Protein AF-A0A927ISF3-F1 (afdb_monomer_lite)

Sequence (53 aa):
MINVFDAWRERRAIRKTHQQLHGLSDQILADIGLTRADIPMVGRNGFVRRTEL

pLDDT: mean 85.87, std 12.92, range [45.81, 96.69]

Foldseek 3Di:
DDDPVVVVVLVVVLVVQLVVLVPDDQVVCVVVPHGPVCSVVPSPPPPDRPPDD

Radius of gyration: 13.11 Å; chains: 1; bounding box: 37×20×34 Å

Secondary structure (DSSP, 8-state):
---HHHHHHHHHHHHHHHHHHHHS-HHHHHHTT--TTTGGGTTSTT-------

Structure (mmCIF, N/CA/C/O backbone):
data_AF-A0A927ISF3-F1
#
_entry.id   AF-A0A927ISF3-F1
#
loop_
_atom_site.group_PDB
_atom_site.id
_atom_site.type_symbol
_atom_site.label_atom_id
_atom_site.label_alt_id
_atom_site.label_comp_id
_atom_site.label_asym_id
_atom_site.label_entity_id
_atom_site.label_seq_id
_atom_site.pdbx_PDB_ins_code
_atom_site.Cartn_x
_atom_site.Cartn_y
_atom_site.Cartn_z
_atom_site.occupancy
_atom_site.B_iso_or_equiv
_atom_site.auth_seq_id
_atom_site.auth_comp_id
_atom_site.auth_asym_id
_atom_site.auth_atom_id
_atom_site.pdbx_PDB_model_num
ATOM 1 N N . MET A 1 1 ? 7.009 -12.388 -23.963 1.00 58.28 1 MET A N 1
ATOM 2 C CA . MET A 1 1 ? 7.876 -13.186 -23.069 1.00 58.28 1 MET A CA 1
ATOM 3 C C . MET A 1 1 ? 7.757 -12.580 -21.678 1.00 58.28 1 MET A C 1
ATOM 5 O O . MET A 1 1 ? 7.988 -11.386 -21.555 1.00 58.28 1 MET A O 1
ATOM 9 N N . ILE A 1 2 ? 7.299 -13.329 -20.670 1.00 68.62 2 ILE A N 1
ATOM 10 C CA . ILE A 1 2 ? 7.250 -12.814 -19.291 1.00 68.62 2 ILE A CA 1
ATOM 11 C C . ILE A 1 2 ? 8.691 -12.657 -18.810 1.00 68.62 2 ILE A C 1
ATOM 13 O O . ILE A 1 2 ? 9.427 -13.638 -18.736 1.00 68.62 2 ILE A O 1
ATOM 17 N N . ASN A 1 3 ? 9.093 -11.429 -18.495 1.00 88.06 3 ASN A N 1
ATOM 18 C CA . ASN A 1 3 ? 10.361 -11.187 -17.834 1.00 88.06 3 ASN A CA 1
ATOM 19 C C . ASN A 1 3 ? 10.218 -11.571 -16.356 1.00 88.06 3 ASN A C 1
ATOM 21 O O . ASN A 1 3 ? 9.447 -10.971 -15.605 1.00 88.06 3 ASN A O 1
ATOM 25 N N . VAL A 1 4 ? 10.953 -12.601 -15.943 1.00 86.38 4 VAL A N 1
ATOM 26 C CA . VAL A 1 4 ? 10.923 -13.136 -14.574 1.00 86.38 4 VAL A CA 1
ATOM 27 C C . VAL A 1 4 ? 11.311 -12.064 -13.548 1.00 86.38 4 VAL A C 1
ATOM 29 O O . VAL A 1 4 ? 10.749 -12.042 -12.451 1.00 86.38 4 VAL A O 1
ATOM 32 N N . PHE A 1 5 ? 12.207 -11.139 -13.912 1.00 86.81 5 PHE A N 1
ATOM 33 C CA . PHE A 1 5 ? 12.586 -10.018 -13.051 1.00 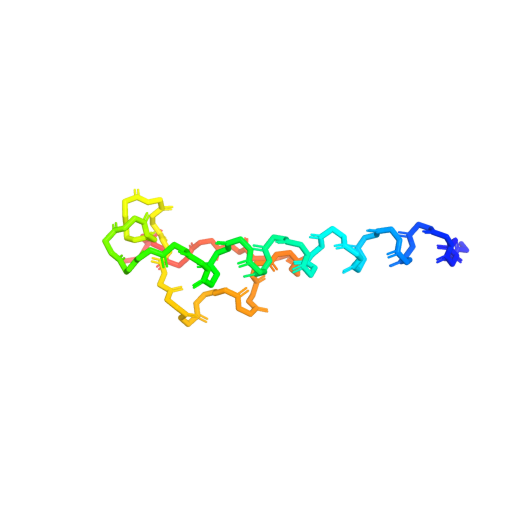86.81 5 PHE A CA 1
ATOM 34 C C . PHE A 1 5 ? 11.428 -9.044 -12.827 1.00 86.81 5 PHE A C 1
ATOM 36 O O . PHE A 1 5 ? 11.198 -8.629 -11.689 1.00 86.81 5 PHE A O 1
ATOM 43 N N . ASP A 1 6 ? 10.661 -8.736 -13.875 1.00 88.12 6 ASP A N 1
ATOM 44 C CA . ASP A 1 6 ? 9.504 -7.842 -13.778 1.00 88.12 6 ASP A CA 1
ATOM 45 C C . ASP A 1 6 ? 8.386 -8.494 -12.955 1.00 88.12 6 ASP A C 1
ATOM 47 O O . ASP A 1 6 ? 7.857 -7.878 -12.031 1.00 88.12 6 ASP A O 1
ATOM 51 N N . ALA A 1 7 ? 8.112 -9.786 -13.170 1.00 86.56 7 ALA A N 1
ATOM 52 C CA . ALA A 1 7 ? 7.141 -10.537 -12.372 1.00 86.56 7 ALA A CA 1
ATOM 53 C C . ALA A 1 7 ? 7.533 -10.638 -10.883 1.00 86.56 7 ALA A C 1
ATOM 55 O O . ALA A 1 7 ? 6.673 -10.611 -9.998 1.00 86.56 7 ALA A O 1
ATOM 56 N N . TRP A 1 8 ? 8.829 -10.760 -10.577 1.00 88.81 8 TRP A N 1
ATOM 57 C CA . TRP A 1 8 ? 9.318 -10.748 -9.198 1.00 88.81 8 TRP A CA 1
ATOM 58 C C . TRP A 1 8 ? 9.188 -9.364 -8.555 1.00 88.81 8 TRP A C 1
ATOM 60 O O . TRP A 1 8 ? 8.740 -9.264 -7.407 1.00 88.81 8 TRP A O 1
ATOM 70 N N . ARG A 1 9 ? 9.540 -8.302 -9.291 1.00 89.75 9 ARG A N 1
ATOM 71 C CA . ARG A 1 9 ? 9.411 -6.913 -8.834 1.00 89.75 9 ARG A CA 1
ATOM 72 C C . ARG A 1 9 ? 7.952 -6.575 -8.524 1.00 89.75 9 ARG A C 1
ATOM 74 O O . ARG A 1 9 ? 7.684 -6.062 -7.438 1.00 89.75 9 ARG A O 1
ATOM 81 N N . GLU A 1 10 ? 7.034 -6.949 -9.410 1.00 89.25 10 GLU A N 1
ATOM 82 C CA . GLU A 1 10 ? 5.586 -6.784 -9.242 1.00 89.25 10 GLU A CA 1
ATOM 83 C C . GLU A 1 10 ? 5.098 -7.470 -7.956 1.00 89.25 10 GLU A C 1
ATOM 85 O O . GLU A 1 10 ? 4.522 -6.847 -7.064 1.00 89.25 10 GLU A O 1
ATOM 90 N N . ARG A 1 11 ? 5.438 -8.755 -7.777 1.00 89.81 11 ARG A N 1
ATOM 91 C CA . ARG A 1 11 ? 5.073 -9.519 -6.571 1.00 89.81 11 ARG A CA 1
ATOM 92 C C . ARG A 1 11 ? 5.633 -8.903 -5.292 1.00 89.81 11 ARG A C 1
ATOM 94 O O . ARG A 1 11 ? 4.978 -8.950 -4.250 1.00 89.81 11 ARG A O 1
ATOM 101 N N . ARG A 1 12 ? 6.852 -8.361 -5.335 1.00 93.19 12 ARG A N 1
ATOM 102 C CA . ARG A 1 12 ? 7.467 -7.690 -4.183 1.00 93.19 12 ARG A CA 1
ATOM 103 C C . ARG A 1 12 ? 6.730 -6.397 -3.836 1.00 93.19 12 ARG A C 1
ATOM 105 O O . ARG A 1 12 ? 6.515 -6.148 -2.651 1.00 93.19 12 ARG A O 1
ATOM 112 N N . ALA A 1 13 ? 6.339 -5.612 -4.837 1.00 91.56 13 ALA A N 1
ATOM 113 C CA . ALA A 1 13 ? 5.562 -4.393 -4.642 1.00 91.56 13 A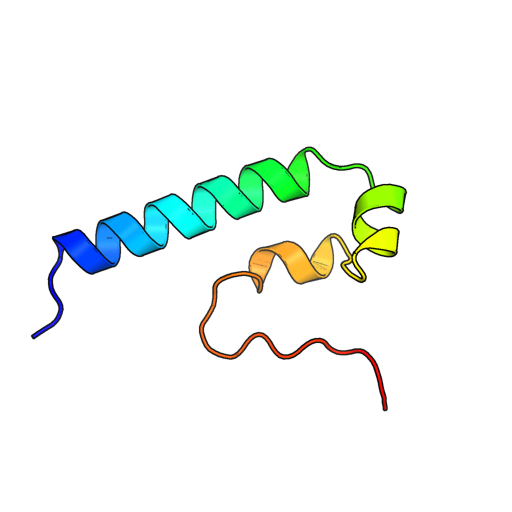LA A CA 1
ATOM 114 C C . ALA A 1 13 ? 4.204 -4.703 -3.995 1.00 91.56 13 ALA A C 1
ATOM 116 O O . ALA A 1 13 ? 3.910 -4.157 -2.935 1.00 91.56 13 ALA A O 1
ATOM 117 N N . ILE A 1 14 ? 3.457 -5.674 -4.537 1.00 92.25 14 ILE A N 1
ATOM 118 C CA . ILE A 1 14 ? 2.155 -6.103 -3.995 1.00 92.25 14 ILE A CA 1
ATOM 119 C C . ILE A 1 14 ? 2.278 -6.527 -2.527 1.00 92.25 14 ILE A C 1
ATOM 121 O O . ILE A 1 14 ? 1.511 -6.076 -1.678 1.00 92.25 14 ILE A O 1
ATOM 125 N N . ARG A 1 15 ? 3.282 -7.349 -2.192 1.00 94.00 15 ARG A N 1
ATOM 126 C CA . ARG A 1 15 ? 3.519 -7.777 -0.803 1.00 94.00 15 ARG A CA 1
ATOM 127 C C . ARG A 1 15 ? 3.796 -6.604 0.130 1.00 94.00 15 ARG A C 1
ATOM 129 O O . ARG A 1 15 ? 3.272 -6.583 1.239 1.00 94.00 15 ARG A O 1
ATOM 136 N N . LYS A 1 16 ? 4.609 -5.638 -0.308 1.00 95.06 16 LYS A N 1
ATOM 137 C CA . LYS A 1 16 ? 4.909 -4.441 0.484 1.00 95.06 16 LYS A CA 1
ATOM 138 C C . LYS A 1 16 ? 3.638 -3.626 0.730 1.00 95.06 16 LYS A C 1
ATOM 140 O O . LYS A 1 16 ? 3.384 -3.249 1.868 1.00 95.06 16 LYS A O 1
ATOM 145 N N . THR A 1 17 ? 2.820 -3.425 -0.301 1.00 93.94 17 THR A N 1
ATOM 146 C CA . THR A 1 17 ? 1.526 -2.744 -0.181 1.00 93.94 17 THR A CA 1
ATOM 147 C C . THR A 1 17 ? 0.609 -3.461 0.807 1.00 93.94 17 THR A C 1
ATOM 149 O O . THR A 1 17 ? 0.053 -2.818 1.689 1.00 93.94 17 THR A O 1
ATOM 152 N N . HIS A 1 18 ? 0.498 -4.792 0.735 1.00 95.38 18 HIS A N 1
ATOM 153 C CA . HIS A 1 18 ? -0.319 -5.572 1.675 1.00 95.38 18 HIS A CA 1
ATOM 154 C C . HIS A 1 18 ? 0.156 -5.403 3.118 1.00 95.38 18 HIS A C 1
ATOM 156 O O . HIS A 1 18 ? -0.658 -5.154 4.000 1.00 95.38 18 HIS A O 1
ATOM 162 N N . GLN A 1 19 ? 1.467 -5.479 3.362 1.00 96.19 19 GLN A N 1
ATOM 163 C CA . GLN A 1 19 ? 2.035 -5.261 4.697 1.00 96.19 19 GLN A CA 1
ATOM 164 C C . GLN A 1 19 ? 1.716 -3.864 5.235 1.00 96.19 19 GLN A C 1
ATOM 166 O O . GLN A 1 19 ? 1.342 -3.727 6.397 1.00 96.19 19 GLN A O 1
ATOM 171 N N . GLN A 1 20 ? 1.822 -2.839 4.386 1.00 96.06 20 GLN A N 1
ATOM 172 C CA . GLN A 1 20 ? 1.472 -1.472 4.761 1.00 96.06 20 GLN A CA 1
ATOM 173 C C . GLN A 1 20 ? -0.016 -1.358 5.106 1.00 96.06 20 GLN A C 1
ATOM 175 O O . GLN A 1 20 ? -0.338 -0.846 6.171 1.00 96.06 20 GLN A O 1
ATOM 180 N N . LEU A 1 21 ? -0.911 -1.902 4.275 1.00 95.44 21 LEU A N 1
ATOM 181 C CA . LEU A 1 21 ? -2.359 -1.878 4.515 1.00 95.44 21 LEU A CA 1
ATOM 182 C C . LEU A 1 21 ? -2.768 -2.658 5.772 1.00 95.44 21 LEU A C 1
ATOM 184 O O . LEU A 1 21 ? -3.650 -2.221 6.507 1.00 95.44 21 LEU A O 1
ATOM 188 N N . HIS A 1 22 ? -2.119 -3.788 6.061 1.00 96.19 22 HIS A N 1
ATOM 189 C CA . HIS A 1 22 ? -2.342 -4.524 7.307 1.00 96.19 22 HIS A CA 1
ATOM 190 C C . HIS A 1 22 ? -1.885 -3.742 8.545 1.00 96.19 22 HIS A C 1
ATOM 192 O O . HIS A 1 22 ? -2.490 -3.894 9.601 1.00 96.19 22 HIS A O 1
ATOM 198 N N . GLY A 1 23 ? -0.871 -2.882 8.414 1.00 96.31 23 GLY A N 1
ATOM 199 C CA . GLY A 1 23 ? -0.403 -2.013 9.496 1.00 96.31 23 GLY A CA 1
ATOM 200 C C . GLY A 1 23 ? -1.295 -0.799 9.781 1.00 96.31 23 GLY A C 1
ATOM 201 O O . GLY A 1 23 ? -1.180 -0.208 10.851 1.00 96.31 23 GLY A O 1
ATOM 202 N N . LEU A 1 24 ? -2.182 -0.415 8.858 1.00 96.69 24 LEU A N 1
ATOM 203 C CA . LEU A 1 24 ? -3.142 0.674 9.076 1.00 96.69 24 LEU A CA 1
ATOM 204 C C . LEU A 1 24 ? -4.274 0.218 9.996 1.00 96.69 24 LEU A C 1
ATOM 206 O O . LEU A 1 24 ? -4.561 -0.973 10.064 1.00 96.69 24 LEU A O 1
ATOM 210 N N . SER A 1 25 ? -4.935 1.147 10.690 1.00 96.69 25 SER A N 1
ATOM 211 C CA . SER A 1 25 ? -6.163 0.855 11.441 1.00 96.69 25 SER A CA 1
ATOM 212 C C . SER A 1 25 ? -7.376 0.777 10.512 1.00 96.69 25 SER A C 1
ATOM 214 O O . SER A 1 25 ? -7.338 1.267 9.383 1.00 96.69 25 SER A O 1
ATOM 216 N N . ASP A 1 26 ? -8.475 0.197 10.994 1.00 95.25 26 ASP A N 1
ATOM 217 C CA . ASP A 1 26 ? -9.711 0.072 10.209 1.00 95.25 26 ASP A CA 1
ATOM 218 C C . ASP A 1 26 ? -10.290 1.441 9.831 1.00 95.25 26 ASP A C 1
ATOM 220 O O . ASP A 1 26 ? -10.797 1.604 8.727 1.00 95.25 26 ASP A O 1
ATOM 224 N N . GLN A 1 27 ? -10.136 2.447 10.699 1.00 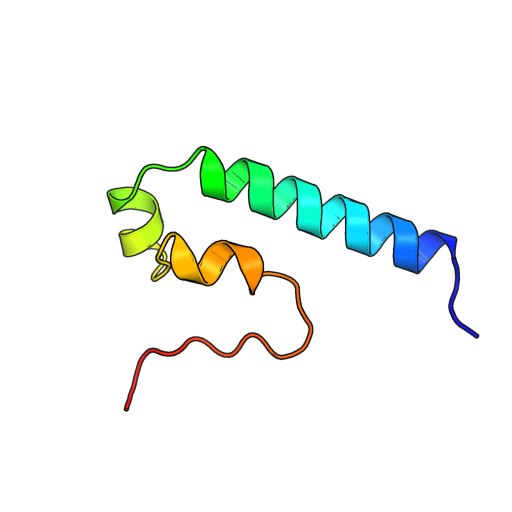95.62 27 GLN A N 1
ATOM 225 C CA . GLN A 1 27 ? -10.552 3.820 10.414 1.00 95.62 27 GLN A CA 1
ATOM 226 C C . GLN A 1 27 ? -9.751 4.433 9.262 1.00 95.62 27 GLN A C 1
ATOM 228 O O . GLN A 1 27 ? -10.328 5.073 8.390 1.00 95.62 27 GLN A O 1
ATOM 233 N N . ILE A 1 28 ? -8.429 4.231 9.244 1.00 96.69 28 ILE A N 1
ATOM 234 C CA . ILE A 1 28 ? -7.572 4.751 8.171 1.00 96.69 28 ILE A CA 1
ATOM 235 C C . ILE A 1 28 ? -7.842 4.008 6.863 1.00 96.69 28 ILE A C 1
ATOM 237 O O . ILE A 1 28 ? -7.857 4.623 5.802 1.00 96.69 28 ILE A O 1
ATOM 241 N N . LEU A 1 29 ? -8.090 2.697 6.924 1.00 94.88 29 LEU A N 1
ATOM 242 C CA . LEU A 1 29 ? -8.526 1.944 5.752 1.00 94.88 29 LEU A CA 1
ATOM 243 C C . LEU A 1 29 ? -9.861 2.470 5.218 1.00 94.88 29 LEU A C 1
ATOM 245 O O . LEU A 1 29 ? -9.976 2.697 4.017 1.00 94.88 29 LEU A O 1
ATOM 249 N N . ALA A 1 30 ? -10.833 2.724 6.096 1.00 94.25 30 ALA A N 1
ATOM 250 C CA . ALA A 1 30 ? -12.130 3.268 5.713 1.00 94.25 30 ALA A CA 1
ATOM 251 C C . ALA A 1 30 ? -12.016 4.673 5.099 1.00 94.25 30 ALA A C 1
ATOM 253 O O . ALA A 1 30 ? -12.698 4.956 4.117 1.00 94.25 30 ALA A O 1
ATOM 254 N N . ASP A 1 31 ? -11.119 5.516 5.617 1.00 95.19 31 ASP A N 1
ATOM 255 C CA . ASP A 1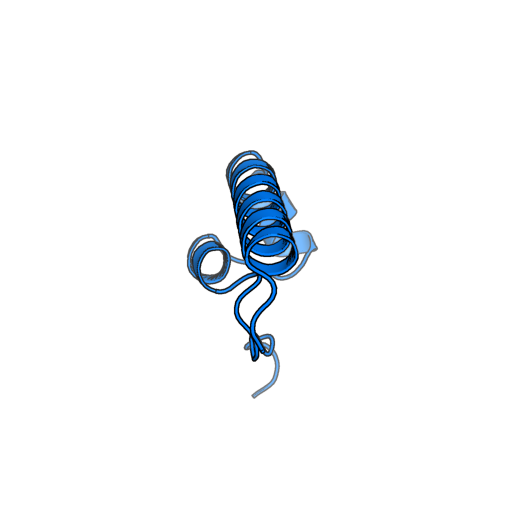 31 ? -10.843 6.860 5.090 1.00 95.19 31 ASP A CA 1
ATOM 256 C C . ASP A 1 31 ? -10.349 6.819 3.633 1.00 95.19 31 ASP A C 1
ATOM 258 O O . ASP A 1 31 ? -10.808 7.579 2.782 1.00 95.19 31 ASP A O 1
ATOM 262 N N . ILE A 1 32 ? -9.505 5.838 3.295 1.00 91.38 32 ILE A N 1
ATOM 263 C CA . ILE A 1 32 ? -9.072 5.587 1.909 1.00 91.38 32 ILE A CA 1
ATOM 264 C C . ILE A 1 32 ? -10.044 4.695 1.114 1.00 91.38 32 ILE A C 1
ATOM 266 O O . ILE A 1 32 ? -9.760 4.319 -0.025 1.00 91.38 32 ILE A O 1
ATOM 270 N N . GLY A 1 33 ? -11.208 4.371 1.685 1.00 90.69 33 GLY A N 1
ATOM 271 C CA . GLY A 1 33 ? -12.268 3.601 1.036 1.00 90.69 33 GLY A CA 1
ATOM 272 C C . GLY A 1 33 ? -11.975 2.110 0.872 1.00 90.69 33 GLY A C 1
ATOM 273 O O . GLY A 1 33 ? -12.443 1.506 -0.092 1.00 90.69 33 GLY A O 1
ATOM 274 N N . LEU A 1 34 ? -11.192 1.526 1.777 1.00 92.50 34 LEU A N 1
ATOM 275 C CA . LEU A 1 34 ? -10.882 0.102 1.827 1.00 92.50 34 LEU A CA 1
ATOM 276 C C . LEU A 1 34 ? -11.420 -0.538 3.105 1.00 92.50 34 LEU A C 1
ATOM 278 O O . LEU A 1 34 ? -11.462 0.061 4.176 1.00 92.50 34 LEU A O 1
ATOM 282 N N . THR A 1 35 ? -11.735 -1.821 3.006 1.00 93.88 35 THR A N 1
ATOM 283 C CA . THR A 1 35 ? -11.932 -2.703 4.153 1.00 93.88 35 THR A CA 1
ATOM 284 C C . THR A 1 35 ? -10.797 -3.723 4.231 1.00 93.88 35 THR A C 1
ATOM 286 O O . THR A 1 35 ? -10.051 -3.943 3.272 1.00 93.88 35 THR A O 1
ATOM 289 N N . ARG A 1 36 ? -10.669 -4.424 5.366 1.00 93.56 36 ARG A N 1
ATOM 290 C CA . ARG A 1 36 ? -9.712 -5.540 5.496 1.00 93.56 36 ARG A CA 1
ATOM 291 C C . ARG A 1 36 ? -9.927 -6.631 4.448 1.00 93.56 36 ARG A C 1
ATOM 293 O O . ARG A 1 36 ? -8.958 -7.252 4.018 1.00 93.56 36 ARG A O 1
ATOM 300 N N . ALA A 1 37 ? -11.176 -6.839 4.032 1.00 92.12 37 ALA A N 1
ATOM 301 C CA . ALA A 1 37 ? -11.543 -7.828 3.026 1.00 92.12 37 ALA A CA 1
ATOM 302 C C . ALA A 1 37 ? -11.061 -7.452 1.614 1.00 92.12 37 ALA A C 1
ATOM 304 O O . ALA A 1 37 ? -10.900 -8.337 0.776 1.00 92.12 37 ALA A O 1
ATOM 305 N N . ASP A 1 38 ? -10.779 -6.171 1.363 1.00 91.94 38 ASP A N 1
ATOM 306 C CA . ASP A 1 38 ? -10.309 -5.689 0.062 1.00 91.94 38 ASP A CA 1
ATOM 307 C C . ASP A 1 38 ? -8.796 -5.857 -0.119 1.00 91.94 38 ASP A C 1
ATOM 309 O O . ASP A 1 38 ? -8.323 -6.003 -1.246 1.00 91.94 38 ASP A O 1
ATOM 313 N N . ILE A 1 39 ? -8.022 -5.902 0.975 1.00 92.81 39 ILE A N 1
ATOM 314 C CA . ILE A 1 39 ? -6.549 -5.991 0.940 1.00 92.81 39 ILE A CA 1
ATOM 315 C C . ILE A 1 39 ? -6.048 -7.133 0.028 1.00 92.81 39 ILE A C 1
ATOM 317 O O . ILE A 1 39 ? -5.198 -6.860 -0.819 1.00 92.81 39 ILE A O 1
ATOM 321 N N . PRO A 1 40 ? -6.583 -8.374 0.080 1.00 91.19 40 PRO A N 1
ATOM 322 C CA . PRO A 1 40 ? -6.146 -9.469 -0.797 1.00 91.19 40 PRO A CA 1
ATOM 323 C C . PRO A 1 40 ? -6.373 -9.231 -2.300 1.00 91.19 40 PRO A C 1
ATOM 325 O O . PRO A 1 40 ? -5.795 -9.938 -3.136 1.00 91.19 40 PRO A O 1
ATOM 328 N N . MET A 1 41 ? -7.244 -8.284 -2.652 1.00 89.25 41 MET A N 1
ATOM 329 C CA . MET A 1 41 ? -7.567 -7.921 -4.031 1.00 89.25 41 MET A CA 1
ATOM 330 C C . MET A 1 41 ? -6.693 -6.765 -4.539 1.00 89.25 41 MET A C 1
ATOM 332 O O . MET A 1 41 ? -6.450 -6.677 -5.742 1.00 89.25 41 MET A O 1
ATOM 336 N N . VAL A 1 42 ? -6.154 -5.927 -3.644 1.00 88.62 42 VAL A N 1
ATOM 337 C CA . VAL A 1 42 ? -5.255 -4.821 -4.002 1.00 88.62 42 VAL A CA 1
ATOM 338 C C . VAL A 1 42 ? -4.002 -5.358 -4.700 1.00 88.62 42 VAL A C 1
ATOM 340 O O . VAL A 1 42 ? -3.308 -6.235 -4.183 1.00 88.62 42 VAL A O 1
ATOM 343 N N . GLY A 1 43 ? -3.704 -4.823 -5.887 1.00 82.56 43 GLY A N 1
ATOM 344 C CA . GLY A 1 43 ? -2.552 -5.228 -6.698 1.00 82.56 43 GLY A CA 1
ATOM 345 C C . GLY A 1 43 ? -2.796 -6.433 -7.613 1.00 82.56 43 GLY A C 1
ATOM 346 O O . GLY A 1 43 ? -1.892 -6.826 -8.345 1.00 82.56 43 GLY A O 1
ATOM 347 N N . ARG A 1 44 ? -4.002 -7.020 -7.629 1.00 79.75 44 ARG A N 1
ATOM 348 C CA . ARG A 1 44 ? -4.418 -7.869 -8.755 1.00 79.75 44 ARG A CA 1
ATOM 349 C C . ARG A 1 44 ? -4.901 -6.986 -9.902 1.00 79.75 44 ARG A C 1
ATOM 351 O O . ARG A 1 44 ? -5.670 -6.049 -9.684 1.00 79.75 44 ARG A O 1
ATOM 358 N N . ASN A 1 45 ? -4.497 -7.326 -11.128 1.00 68.00 45 ASN A N 1
ATOM 359 C CA . ASN A 1 45 ? -5.090 -6.748 -12.333 1.00 68.00 45 ASN A CA 1
ATOM 360 C C . ASN A 1 45 ? -6.621 -6.849 -12.246 1.00 68.00 45 ASN A C 1
ATOM 362 O O . ASN A 1 45 ? -7.153 -7.946 -12.080 1.00 68.00 45 ASN A O 1
ATOM 366 N N . GLY A 1 46 ? -7.307 -5.710 -12.358 1.00 63.09 46 GLY A N 1
ATOM 367 C CA . GLY A 1 46 ? -8.770 -5.645 -12.355 1.00 63.09 46 GLY A CA 1
ATOM 368 C C . GLY A 1 46 ? -9.430 -5.402 -10.996 1.00 63.09 46 GLY A C 1
ATOM 369 O O . GLY A 1 46 ? -10.643 -5.569 -10.901 1.00 63.09 46 GLY A O 1
ATOM 370 N N . PHE A 1 47 ? -8.695 -4.995 -9.952 1.00 72.38 47 PHE A N 1
ATOM 371 C CA . PHE A 1 47 ? -9.347 -4.475 -8.745 1.00 72.38 47 PHE A CA 1
ATOM 372 C C . PHE A 1 47 ? -10.066 -3.154 -9.058 1.00 72.38 47 PHE A C 1
ATOM 374 O O . PHE A 1 47 ? -9.455 -2.088 -9.093 1.00 72.38 47 PHE A O 1
ATOM 381 N N . VAL A 1 48 ? -11.371 -3.243 -9.311 1.00 63.69 48 VAL A N 1
ATOM 382 C CA . VAL A 1 48 ? -12.287 -2.104 -9.415 1.00 63.69 48 VAL A CA 1
ATOM 383 C C . VAL A 1 48 ? -12.991 -1.962 -8.069 1.00 63.69 48 VAL A C 1
ATOM 385 O O . VAL A 1 48 ? -13.563 -2.927 -7.557 1.00 63.69 48 VAL A O 1
ATOM 388 N N . ARG A 1 49 ? -12.904 -0.766 -7.478 1.00 65.19 49 ARG A N 1
ATOM 389 C CA . ARG A 1 49 ? -13.497 -0.432 -6.179 1.00 65.19 49 ARG A CA 1
ATOM 390 C C . ARG A 1 49 ? -14.998 -0.735 -6.207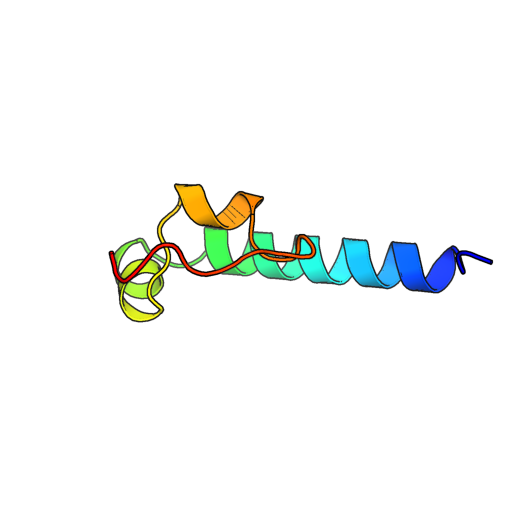 1.00 65.19 49 ARG A C 1
ATOM 392 O O . ARG A 1 49 ? -15.712 -0.247 -7.075 1.00 65.19 49 ARG A O 1
ATOM 399 N N . ARG A 1 50 ? -15.479 -1.523 -5.243 1.00 63.75 50 ARG A N 1
ATOM 400 C CA . ARG A 1 50 ? -16.891 -1.918 -5.115 1.00 63.75 50 ARG A CA 1
ATOM 401 C C . ARG A 1 50 ? -17.704 -0.860 -4.354 1.00 63.75 50 ARG A C 1
ATOM 403 O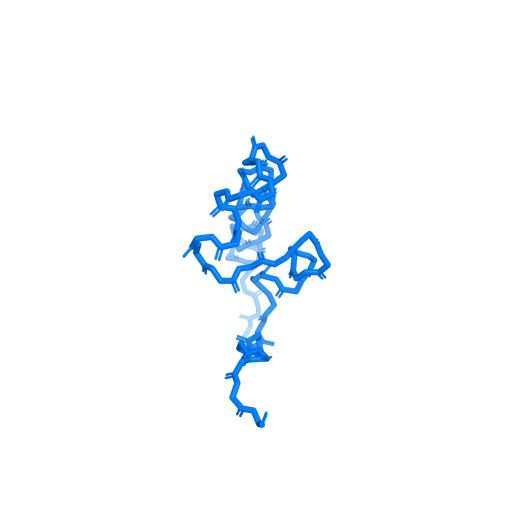 O . ARG A 1 50 ? -18.445 -1.188 -3.436 1.00 63.75 50 ARG A O 1
ATOM 410 N N . THR A 1 51 ? -17.509 0.412 -4.680 1.00 64.62 51 THR A N 1
ATOM 411 C CA . THR A 1 51 ? -18.333 1.500 -4.144 1.00 64.62 51 THR A CA 1
ATOM 412 C C . THR A 1 51 ? -19.013 2.182 -5.313 1.00 64.62 51 THR A C 1
ATOM 414 O O . THR A 1 51 ? -18.313 2.595 -6.234 1.00 64.62 51 THR A O 1
ATOM 417 N N . GLU A 1 52 ? -20.335 2.305 -5.208 1.00 53.06 52 GLU A N 1
ATOM 418 C CA . GLU A 1 52 ? -21.297 2.815 -6.199 1.00 53.06 52 GLU A CA 1
ATOM 419 C C . GLU A 1 52 ? -21.933 1.733 -7.097 1.00 53.06 52 GLU A C 1
ATOM 421 O O . GLU A 1 52 ? -21.664 1.625 -8.291 1.00 53.06 52 GLU A O 1
ATOM 426 N N . LEU A 1 53 ? -22.819 0.939 -6.476 1.00 45.81 53 LEU A N 1
ATOM 427 C CA . LEU A 1 53 ? -24.133 0.568 -7.020 1.00 45.81 53 LEU A CA 1
ATOM 428 C C . LEU A 1 53 ? -25.195 0.948 -5.983 1.00 45.81 53 LEU A C 1
ATOM 430 O O . LEU A 1 53 ? -24.891 0.771 -4.778 1.00 45.81 53 LEU A O 1
#

Organism: NCBI:txid2774138

InterPro domains:
  IPR009506 YjiS-like domain [PF06568] (7-39)